Protein AF-A0A391P221-F1 (afdb_monomer_lite)

Sequence (138 aa):
MDLSSVTLTKADLRGCNLTGTVLLAKCGAMLSIPTVPQFSRPVSGMSRGENYFHLTVPALEGLEWRLSACGELSIGFGGTCVLYSAWGTVACSRVGTSIEFRGPKGTANVPCTPGVEASVKVDVWENYSYGSRVTVEM

Organism: NCBI:txid797122

Foldseek 3Di:
DDCVPDQDDPDDCQQPQDDDDDPPNPPPDDPPQDLFKDKPDFFWQDDAFKDKIKIKDGLHAFRKWKKFKDAQKWKDWPPDTQRHRDGDIWIWHHHAQWIWTHHPRGIDTDGHHHSDIDITMMIMHHNDSPTMGIDMGD

Radius of gyration: 17.81 Å; chains: 1; bounding box: 47×34×42 Å

Structure (mmCIF, N/CA/C/O backbone):
data_AF-A0A391P221-F1
#
_entry.id   AF-A0A391P221-F1
#
loop_
_atom_site.group_PDB
_atom_site.id
_atom_site.type_symbol
_atom_site.label_atom_id
_atom_site.label_alt_id
_atom_site.label_comp_id
_atom_site.label_asym_id
_atom_site.label_entity_id
_atom_site.label_seq_id
_atom_site.pdbx_PDB_ins_code
_atom_site.Cartn_x
_atom_site.Cartn_y
_atom_site.Cartn_z
_atom_site.occupancy
_atom_site.B_iso_or_equiv
_atom_site.auth_seq_id
_atom_site.auth_comp_id
_atom_site.auth_asym_id
_atom_site.auth_atom_id
_atom_site.pdbx_PDB_model_num
ATOM 1 N N . MET A 1 1 ? -26.217 -3.321 23.673 1.00 44.06 1 MET A N 1
ATOM 2 C CA . MET A 1 1 ? -26.336 -2.005 24.331 1.00 44.06 1 MET A CA 1
ATOM 3 C C . MET A 1 1 ? -26.665 -1.011 23.236 1.00 44.06 1 MET A C 1
ATOM 5 O O . MET A 1 1 ? -25.877 -0.903 22.308 1.00 44.06 1 MET A O 1
ATOM 9 N N . ASP A 1 2 ? -27.854 -0.413 23.270 1.00 42.81 2 ASP A N 1
ATOM 10 C CA . ASP A 1 2 ? -28.248 0.614 22.302 1.00 42.81 2 ASP A CA 1
ATOM 11 C C . ASP A 1 2 ? -27.526 1.927 22.651 1.00 42.81 2 ASP A C 1
ATOM 13 O O . ASP A 1 2 ? -27.621 2.402 23.783 1.00 42.81 2 ASP A O 1
ATOM 17 N N . LEU A 1 3 ? -26.748 2.461 21.707 1.00 48.31 3 LEU A N 1
ATOM 18 C CA . LEU A 1 3 ? -25.985 3.705 21.857 1.00 48.31 3 LEU A CA 1
ATOM 19 C C . LEU A 1 3 ? -26.646 4.885 21.126 1.00 48.31 3 LEU A C 1
ATOM 21 O O . LEU A 1 3 ? -26.036 5.948 21.022 1.00 48.31 3 LEU A O 1
ATOM 25 N N . SER A 1 4 ? -27.887 4.727 20.651 1.00 46.59 4 SER A N 1
ATOM 26 C CA . SER A 1 4 ? -28.640 5.724 19.872 1.00 46.59 4 SER A CA 1
ATOM 27 C C . SER A 1 4 ? -28.765 7.110 20.527 1.00 46.59 4 SER A C 1
ATOM 29 O O . SER A 1 4 ? -29.089 8.080 19.844 1.00 46.59 4 SER A O 1
ATOM 31 N N . SER A 1 5 ? -28.475 7.240 21.828 1.00 51.38 5 SER A N 1
ATOM 32 C CA . SER A 1 5 ? -28.563 8.499 22.584 1.00 51.38 5 SER A CA 1
ATOM 33 C C . SER A 1 5 ? -27.313 8.874 23.400 1.00 51.38 5 SER A C 1
ATOM 35 O O . SER A 1 5 ? -27.386 9.732 24.282 1.00 51.38 5 SER A O 1
ATOM 37 N N . VAL A 1 6 ? -26.140 8.297 23.114 1.00 52.25 6 VAL A N 1
ATOM 38 C CA . VAL A 1 6 ? -24.920 8.601 23.886 1.00 52.25 6 VAL A CA 1
ATOM 39 C C . VAL A 1 6 ? -24.247 9.885 23.395 1.00 52.25 6 VAL A C 1
ATOM 41 O O . VAL A 1 6 ? -23.797 9.989 22.258 1.00 52.25 6 VAL A O 1
ATOM 44 N N . THR A 1 7 ? -24.140 10.875 24.285 1.00 55.91 7 THR A N 1
ATOM 45 C CA . THR A 1 7 ? -23.336 12.086 24.056 1.00 55.91 7 THR A CA 1
ATOM 46 C C . THR A 1 7 ? -21.942 11.881 24.643 1.00 55.91 7 THR A C 1
ATOM 48 O O . THR A 1 7 ? -21.783 11.780 25.857 1.00 55.91 7 THR A O 1
ATOM 51 N N . LEU A 1 8 ? -20.928 11.819 23.782 1.00 54.50 8 LEU A N 1
ATOM 52 C CA . LEU A 1 8 ? -19.530 11.635 24.171 1.00 54.50 8 LEU A CA 1
ATOM 53 C C . LEU A 1 8 ? -18.829 12.997 24.280 1.00 54.50 8 LEU A C 1
ATOM 55 O O . LEU A 1 8 ? -18.489 13.612 23.271 1.00 54.50 8 LEU A O 1
ATOM 59 N N . THR A 1 9 ? -18.589 13.484 25.497 1.00 49.78 9 THR A N 1
ATOM 60 C CA . THR A 1 9 ? -17.758 14.677 25.738 1.00 49.78 9 THR A CA 1
ATOM 61 C C . THR A 1 9 ? -16.340 14.273 26.128 1.00 49.78 9 THR A C 1
ATOM 63 O O . THR A 1 9 ? -16.160 13.610 27.144 1.00 49.78 9 THR A O 1
ATOM 66 N N . LYS A 1 10 ? -15.336 14.712 25.349 1.00 53.44 10 LYS A N 1
ATOM 67 C CA . LYS A 1 10 ? -13.898 14.424 25.562 1.00 53.44 10 LYS A CA 1
ATOM 68 C C . LYS A 1 10 ? -13.550 12.926 25.608 1.00 53.44 10 LYS A C 1
ATOM 70 O O . LYS A 1 10 ? -12.600 12.537 26.279 1.00 53.44 10 LYS A O 1
ATOM 75 N N . ALA A 1 11 ? -14.322 12.090 24.919 1.00 54.81 11 ALA A N 1
ATOM 76 C CA . ALA A 1 11 ? -14.025 10.668 24.835 1.00 54.81 11 ALA A CA 1
ATOM 77 C C . ALA A 1 11 ? -12.817 10.430 23.921 1.00 54.81 11 ALA A C 1
ATOM 79 O O . ALA A 1 11 ? -12.765 10.949 22.805 1.00 54.81 11 ALA A O 1
ATOM 80 N N . ASP A 1 12 ? -11.869 9.627 24.392 1.00 54.25 12 ASP A N 1
ATOM 81 C CA . ASP A 1 12 ? -10.847 9.037 23.539 1.00 54.25 12 ASP A CA 1
ATOM 82 C C . ASP A 1 12 ? -11.460 7.821 22.835 1.00 54.25 12 ASP A C 1
ATOM 84 O O . ASP A 1 12 ? -11.791 6.829 23.481 1.00 54.25 12 ASP A O 1
ATOM 88 N N . LEU A 1 13 ? -11.680 7.934 21.525 1.00 61.34 13 LEU A N 1
ATOM 89 C CA . LEU A 1 13 ? -12.304 6.888 20.704 1.00 61.34 13 LEU A CA 1
ATOM 90 C C . LEU A 1 13 ? -11.281 6.053 19.926 1.00 61.34 13 LEU A C 1
ATOM 92 O O . LEU A 1 13 ? -11.659 5.269 19.053 1.00 61.34 13 LEU A O 1
ATOM 96 N N . ARG A 1 14 ? -9.984 6.207 20.217 1.00 52.84 14 ARG A N 1
ATOM 97 C CA . ARG A 1 14 ? -8.936 5.384 19.602 1.00 52.84 14 ARG A CA 1
ATOM 98 C C . ARG A 1 14 ? -9.168 3.916 19.979 1.00 52.84 14 ARG A C 1
ATOM 100 O O . ARG A 1 14 ? -9.236 3.581 21.157 1.00 52.84 14 ARG A O 1
ATOM 107 N N . GLY A 1 15 ? -9.317 3.044 18.980 1.00 49.97 15 GLY A N 1
ATOM 108 C CA . GLY A 1 15 ? -9.612 1.618 19.182 1.00 49.97 15 GLY A CA 1
ATOM 109 C C . GLY A 1 15 ? -11.100 1.239 19.241 1.00 49.97 15 GLY A C 1
ATOM 110 O O . GLY A 1 15 ? -11.413 0.052 19.320 1.00 49.97 15 GLY A O 1
ATOM 111 N N . CYS A 1 16 ? -12.035 2.194 19.173 1.00 58.91 16 CYS A N 1
ATOM 112 C CA . CYS A 1 16 ? -13.458 1.868 19.066 1.00 58.91 16 CYS A CA 1
ATOM 113 C C . CYS A 1 16 ? -13.807 1.408 17.639 1.00 58.91 16 CYS A C 1
ATOM 115 O O . CYS A 1 16 ? -13.580 2.136 16.676 1.00 58.91 16 CYS A O 1
ATOM 117 N N . ASN A 1 17 ? -14.415 0.224 17.499 1.00 53.22 17 ASN A N 1
ATOM 118 C CA . ASN A 1 17 ? -14.942 -0.260 16.221 1.00 53.22 17 ASN A CA 1
ATOM 119 C C . ASN A 1 17 ? -16.326 0.362 15.954 1.00 53.22 17 ASN A C 1
ATOM 121 O O . ASN A 1 17 ? -17.363 -0.211 16.295 1.00 53.22 17 ASN A O 1
ATOM 125 N N . LEU A 1 18 ? -16.335 1.591 15.436 1.00 57.72 18 LEU A N 1
ATOM 126 C CA . LEU A 1 18 ? -17.558 2.346 15.162 1.00 57.72 18 LEU A CA 1
ATOM 127 C C . LEU A 1 18 ? -18.198 1.852 13.858 1.00 57.72 18 LEU A C 1
ATOM 129 O O . LEU A 1 18 ? -17.862 2.305 12.769 1.00 57.72 18 LEU A O 1
ATOM 133 N N . THR A 1 19 ? -19.140 0.922 13.978 1.00 46.25 19 THR A N 1
ATOM 134 C CA . THR A 1 19 ? -19.943 0.418 12.858 1.00 46.25 19 THR A CA 1
ATOM 135 C C . THR A 1 19 ? -21.313 1.109 12.869 1.00 46.25 19 THR A C 1
ATOM 137 O O . THR A 1 19 ? -22.219 0.715 13.596 1.00 46.25 19 THR A O 1
ATOM 140 N N . GLY A 1 20 ? -21.462 2.206 12.113 1.00 41.50 20 GLY A N 1
ATOM 141 C CA . GLY A 1 20 ? -22.739 2.926 11.985 1.00 41.50 20 GLY A CA 1
ATOM 142 C C . GLY A 1 20 ? -22.624 4.422 11.655 1.00 41.50 20 GLY A C 1
ATOM 143 O O . GLY A 1 20 ? -21.695 5.106 12.073 1.00 41.50 20 GLY A O 1
ATOM 144 N N . THR A 1 21 ? -23.607 4.933 10.909 1.00 41.38 21 THR A N 1
ATOM 145 C CA . THR A 1 21 ? -23.641 6.230 10.198 1.00 41.38 21 THR A CA 1
ATOM 146 C C . THR A 1 21 ? -23.731 7.501 11.060 1.00 41.38 21 THR A C 1
ATOM 148 O O . THR A 1 21 ? -23.864 8.583 10.501 1.00 41.38 21 THR A O 1
ATOM 151 N N . VAL A 1 22 ? -23.671 7.473 12.394 1.00 45.75 22 VAL A N 1
ATOM 152 C CA . VAL A 1 22 ? -23.995 8.690 13.173 1.00 45.75 22 VAL A CA 1
ATOM 153 C C . VAL A 1 22 ? -22.962 9.012 14.248 1.00 45.75 22 VAL A C 1
ATOM 155 O O . VAL A 1 22 ? -23.217 8.906 15.442 1.00 45.75 22 VAL A O 1
ATOM 158 N N . LEU A 1 23 ? -21.807 9.523 13.818 1.00 46.66 23 LEU A N 1
ATOM 159 C CA . LEU A 1 23 ? -21.047 10.482 14.623 1.00 46.66 23 LEU A CA 1
ATOM 160 C C . LEU A 1 23 ? -21.625 11.886 14.384 1.00 46.66 23 LEU A C 1
ATOM 162 O O . LEU A 1 23 ? -21.063 12.697 13.653 1.00 46.66 23 LEU A O 1
ATOM 166 N N . LEU A 1 24 ? -22.761 12.195 15.012 1.00 44.16 24 LEU A N 1
ATOM 167 C CA . LEU A 1 24 ? -23.168 13.587 15.214 1.00 44.16 24 LEU A CA 1
ATOM 168 C C . LEU A 1 24 ? -22.380 14.116 16.414 1.00 44.16 24 LEU A C 1
ATOM 170 O O . LEU A 1 24 ? -22.813 14.020 17.563 1.00 44.16 24 LEU A O 1
ATOM 174 N N . ALA A 1 25 ? -21.191 14.660 16.152 1.00 45.62 25 ALA A N 1
ATOM 175 C CA . ALA A 1 25 ? -20.457 15.420 17.149 1.00 45.62 25 ALA A CA 1
ATOM 176 C C . ALA A 1 25 ? -21.295 16.654 17.528 1.00 45.62 25 ALA A C 1
ATOM 178 O O . ALA A 1 25 ? -21.254 17.685 16.859 1.00 45.62 25 ALA A O 1
ATOM 179 N N . LYS A 1 26 ? -22.045 16.569 18.634 1.00 45.62 26 LYS A N 1
ATOM 180 C CA . LYS A 1 26 ? -22.853 17.661 19.219 1.00 45.62 26 LYS A CA 1
ATOM 181 C C . LYS A 1 26 ? -22.030 18.876 19.704 1.00 45.62 26 LYS A C 1
ATOM 183 O O . LYS A 1 26 ? -22.536 19.698 20.456 1.00 45.62 26 LYS A O 1
ATOM 188 N N . CYS A 1 27 ? -20.779 19.002 19.260 1.00 42.78 27 CYS A N 1
ATOM 189 C CA . CYS A 1 27 ? -19.865 20.102 19.564 1.00 42.78 27 CYS A CA 1
ATOM 190 C C . CYS A 1 27 ? -19.413 20.894 18.322 1.00 42.78 27 CYS A C 1
ATOM 192 O O . CYS A 1 27 ? -18.500 21.703 18.437 1.00 42.78 27 CYS A O 1
ATOM 194 N N . GLY A 1 28 ? -19.984 20.660 17.132 1.00 42.50 28 GLY A N 1
ATOM 195 C CA . GLY A 1 28 ? -19.541 21.358 15.912 1.00 42.50 28 GLY A CA 1
ATOM 196 C C . GLY A 1 28 ? -18.113 21.002 15.471 1.00 42.50 28 GLY A C 1
ATOM 197 O O . GLY A 1 28 ? -17.551 21.662 14.602 1.00 42.50 28 GLY A O 1
ATOM 198 N N . ALA A 1 29 ? -17.518 19.958 16.055 1.00 45.16 29 ALA A N 1
ATOM 199 C CA . ALA A 1 29 ? -16.208 19.455 15.676 1.00 45.16 29 ALA A CA 1
ATOM 200 C C . ALA A 1 29 ? -16.361 18.429 14.546 1.00 45.16 29 ALA A C 1
ATOM 202 O O . ALA A 1 29 ? -16.888 17.337 14.763 1.00 45.16 29 ALA A O 1
ATOM 203 N N . MET A 1 30 ? -15.888 18.764 13.344 1.00 46.75 30 MET A N 1
ATOM 204 C CA . MET A 1 30 ? -15.643 17.762 12.306 1.00 46.75 30 MET A CA 1
ATOM 205 C C . MET A 1 30 ? -14.455 16.899 12.739 1.00 46.75 30 MET A C 1
ATOM 207 O O . MET A 1 30 ? -13.315 17.360 12.747 1.00 46.75 30 MET A O 1
ATOM 211 N N . LEU A 1 31 ? -14.715 15.643 13.096 1.00 53.56 31 LEU A N 1
ATOM 212 C CA . LEU A 1 31 ? -13.667 14.633 13.207 1.00 53.56 31 LEU A CA 1
ATOM 213 C C . LEU A 1 31 ? -13.324 14.172 11.788 1.00 53.56 31 LEU A C 1
ATOM 215 O O . LEU A 1 31 ? -14.061 13.391 11.191 1.00 53.56 31 LEU A O 1
ATOM 219 N N . SER A 1 32 ? -12.230 14.691 11.232 1.00 58.88 32 SER A N 1
ATOM 220 C CA . SER A 1 32 ? -11.675 14.167 9.983 1.00 58.88 32 SER A CA 1
ATOM 221 C C . SER A 1 32 ? -10.946 12.866 10.302 1.00 58.88 32 SER A C 1
ATOM 223 O O . SER A 1 32 ? -9.819 12.891 10.794 1.00 58.88 32 SER A O 1
ATOM 225 N N . ILE A 1 33 ? -11.615 11.733 10.098 1.00 68.62 33 ILE A N 1
ATOM 226 C CA . ILE A 1 33 ? -10.972 10.419 10.149 1.00 68.62 33 ILE A CA 1
ATOM 227 C C . ILE A 1 33 ? -10.346 10.202 8.769 1.00 68.62 33 ILE A C 1
ATOM 229 O O . ILE A 1 33 ? -11.089 10.200 7.785 1.00 68.62 33 ILE A O 1
ATOM 233 N N . PRO A 1 34 ? -9.016 10.042 8.653 1.00 78.62 34 PRO A N 1
ATOM 234 C CA . PRO A 1 34 ? -8.397 9.731 7.373 1.00 78.62 34 PRO A CA 1
ATOM 235 C C . PRO A 1 34 ? -8.998 8.443 6.807 1.00 78.62 34 PRO A C 1
ATOM 237 O O . PRO A 1 34 ? -9.062 7.427 7.492 1.00 78.62 34 PRO A O 1
ATOM 240 N N . THR A 1 35 ? -9.459 8.479 5.562 1.00 85.12 35 THR A N 1
ATOM 241 C CA . THR A 1 35 ? -10.021 7.306 4.868 1.00 85.12 35 THR A CA 1
ATOM 242 C C . THR A 1 35 ? -9.152 6.843 3.708 1.00 85.12 35 THR A C 1
ATOM 244 O O . THR A 1 35 ? -9.439 5.819 3.104 1.00 85.12 35 THR A O 1
ATOM 247 N N . VAL A 1 36 ? -8.085 7.581 3.401 1.00 90.19 36 VAL A N 1
ATOM 248 C CA . VAL A 1 36 ? -7.220 7.328 2.250 1.00 90.19 36 VAL A CA 1
ATOM 249 C C . VAL A 1 36 ? -5.800 7.088 2.753 1.00 90.19 36 VAL A C 1
ATOM 251 O O . VAL A 1 36 ? -5.269 7.949 3.461 1.00 90.19 36 VAL A O 1
ATOM 254 N N . PRO A 1 37 ? -5.167 5.952 2.414 1.00 95.50 37 PRO A N 1
ATOM 255 C CA . PRO A 1 37 ? -3.751 5.743 2.678 1.00 95.50 37 PRO A CA 1
ATOM 256 C C . PRO A 1 37 ? -2.886 6.780 1.969 1.00 95.50 37 PRO A C 1
ATOM 258 O O . PRO A 1 37 ? -3.182 7.197 0.851 1.00 95.50 37 PRO A O 1
ATOM 261 N N . GLN A 1 38 ? -1.797 7.201 2.605 1.00 95.81 38 GLN A N 1
ATOM 262 C CA . GLN A 1 38 ? -0.947 8.261 2.065 1.00 95.81 38 GLN A CA 1
ATOM 263 C C . GLN A 1 38 ? 0.527 7.939 2.240 1.00 95.81 38 GLN A C 1
ATOM 265 O O . GLN A 1 38 ? 0.971 7.517 3.307 1.00 95.81 38 GLN A O 1
ATOM 270 N N . PHE A 1 39 ? 1.298 8.162 1.180 1.00 96.56 39 PHE A N 1
ATOM 271 C CA . PHE A 1 39 ? 2.747 8.135 1.284 1.00 96.56 39 PHE A CA 1
ATOM 272 C C . PHE A 1 39 ? 3.252 9.395 1.984 1.00 96.56 39 PHE A C 1
ATOM 274 O O . PHE A 1 39 ? 2.747 10.491 1.748 1.00 96.56 39 PHE A O 1
ATOM 281 N N . SER A 1 40 ? 4.306 9.255 2.786 1.00 93.31 40 SER A N 1
ATOM 282 C CA . SER A 1 40 ? 4.954 10.385 3.468 1.00 93.31 40 SER A CA 1
ATOM 283 C C . SER A 1 40 ? 5.542 11.435 2.516 1.00 93.31 40 SER A C 1
ATOM 285 O O . SER A 1 40 ? 5.814 12.563 2.922 1.00 93.31 40 SER A O 1
ATOM 287 N N . ARG A 1 41 ? 5.757 11.066 1.249 1.00 93.38 41 ARG A N 1
ATOM 288 C CA . ARG A 1 41 ? 6.199 11.929 0.148 1.00 93.38 41 ARG A CA 1
ATOM 289 C C . ARG A 1 41 ? 5.756 11.328 -1.192 1.00 93.38 41 ARG A C 1
ATOM 291 O O . ARG A 1 41 ? 5.469 10.130 -1.232 1.00 93.38 41 ARG A O 1
ATOM 298 N N . PRO A 1 42 ? 5.756 12.096 -2.296 1.00 92.50 42 PRO A N 1
ATOM 299 C CA . PRO A 1 42 ? 5.501 11.543 -3.622 1.00 92.50 42 PRO A CA 1
ATOM 300 C C . PRO A 1 42 ? 6.431 10.365 -3.943 1.00 92.50 42 PRO A C 1
ATOM 302 O O . PRO A 1 42 ? 7.652 10.466 -3.791 1.00 92.50 42 PRO A O 1
ATOM 305 N N . VAL A 1 43 ? 5.851 9.256 -4.405 1.00 93.62 43 VAL A N 1
ATOM 306 C CA . VAL A 1 43 ? 6.592 8.088 -4.901 1.00 93.62 43 VAL A CA 1
ATOM 307 C C . VAL A 1 43 ? 6.734 8.239 -6.408 1.00 93.62 43 VAL A C 1
ATOM 309 O O . VAL A 1 43 ? 5.976 7.659 -7.178 1.00 93.62 43 VAL A O 1
ATOM 312 N N . SER A 1 44 ? 7.645 9.112 -6.829 1.00 91.69 44 SER A N 1
ATOM 313 C CA . SER A 1 44 ? 7.922 9.396 -8.239 1.00 91.69 44 SER A CA 1
ATOM 314 C C . SER A 1 44 ? 9.315 9.987 -8.416 1.00 91.69 44 SER A C 1
ATOM 316 O O . SER A 1 44 ? 9.829 10.605 -7.484 1.00 91.69 44 SER A O 1
ATOM 318 N N . GLY A 1 45 ? 9.895 9.868 -9.615 1.00 84.56 45 GLY A N 1
ATOM 319 C CA . GLY A 1 45 ? 11.194 10.487 -9.923 1.00 84.56 45 GLY A CA 1
ATOM 320 C C . GLY A 1 45 ? 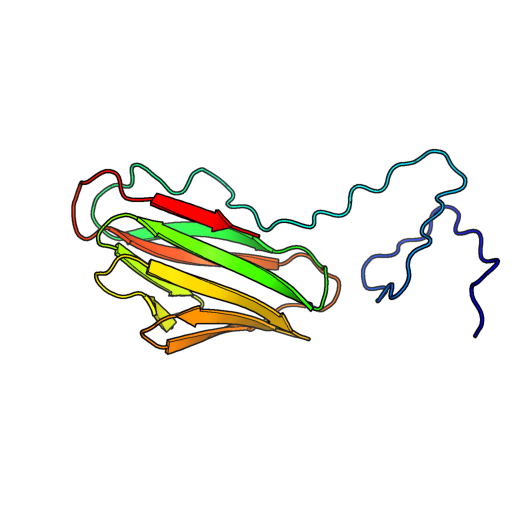12.329 9.920 -9.066 1.00 84.56 45 GLY A C 1
ATOM 321 O O . GLY A 1 45 ? 13.194 10.654 -8.594 1.00 84.56 45 GLY A O 1
ATOM 322 N N . MET A 1 46 ? 12.264 8.617 -8.808 1.00 88.56 46 MET A N 1
ATOM 323 C CA . MET A 1 46 ? 13.201 7.898 -7.955 1.00 88.56 46 MET A CA 1
ATOM 324 C C . MET A 1 46 ? 14.549 7.715 -8.651 1.00 88.56 46 MET A C 1
ATOM 326 O O . MET A 1 46 ? 14.621 7.569 -9.872 1.00 88.56 46 MET A O 1
ATOM 330 N N . SER A 1 47 ? 15.626 7.690 -7.868 1.00 87.19 47 SER A N 1
ATOM 331 C CA . SER A 1 47 ? 16.917 7.216 -8.363 1.00 87.19 47 SER A CA 1
ATOM 332 C C . SER A 1 47 ? 16.848 5.718 -8.643 1.00 87.19 47 SER A C 1
ATOM 334 O O . SER A 1 47 ? 16.191 4.979 -7.909 1.00 87.19 47 SER A O 1
ATOM 336 N N . ARG A 1 48 ? 17.570 5.263 -9.670 1.00 90.00 48 ARG A N 1
ATOM 337 C CA . ARG A 1 48 ? 17.718 3.835 -9.976 1.00 90.00 48 ARG A CA 1
ATOM 338 C C . ARG A 1 48 ? 18.218 3.063 -8.746 1.00 90.00 48 ARG A C 1
ATOM 340 O O . ARG A 1 48 ? 19.158 3.515 -8.093 1.00 90.00 48 ARG A O 1
ATOM 347 N N . GLY A 1 49 ? 17.638 1.890 -8.488 1.00 90.94 49 GLY A N 1
ATOM 348 C CA . GLY A 1 49 ? 17.971 1.036 -7.342 1.00 90.94 49 GLY A CA 1
ATOM 349 C C . GLY A 1 49 ? 16.909 1.039 -6.239 1.00 90.94 49 GLY A C 1
ATOM 350 O O . GLY A 1 49 ? 15.731 1.292 -6.500 1.00 90.94 49 GLY A O 1
ATOM 351 N N . GLU A 1 50 ? 17.325 0.724 -5.008 1.00 92.50 50 GLU A N 1
ATOM 352 C CA . GLU A 1 50 ? 16.432 0.644 -3.842 1.00 92.50 50 GLU A CA 1
ATOM 353 C C . GLU A 1 50 ? 15.988 2.015 -3.368 1.00 92.50 50 GLU A C 1
ATOM 355 O O . GLU A 1 50 ? 16.796 2.894 -3.065 1.00 92.50 50 GLU A O 1
ATOM 360 N N . ASN A 1 51 ? 14.679 2.157 -3.218 1.00 93.19 51 ASN A N 1
ATOM 361 C CA . ASN A 1 51 ? 14.052 3.305 -2.604 1.00 93.19 51 ASN A CA 1
ATOM 362 C C . ASN A 1 51 ? 13.075 2.824 -1.531 1.00 93.19 51 ASN A C 1
ATOM 364 O O . ASN A 1 51 ? 12.383 1.819 -1.693 1.00 93.19 51 ASN A O 1
ATOM 368 N N . TYR A 1 52 ? 12.992 3.579 -0.440 1.00 94.19 52 TYR A N 1
ATOM 369 C CA . TYR A 1 52 ? 12.123 3.260 0.685 1.00 94.19 52 TYR A CA 1
ATOM 370 C C . TYR A 1 52 ? 11.135 4.394 0.939 1.00 94.19 52 TYR A C 1
ATOM 372 O O . TYR A 1 52 ? 11.495 5.580 0.928 1.00 94.19 52 TYR A O 1
ATOM 380 N N . PHE A 1 53 ? 9.884 4.011 1.179 1.00 95.81 53 PHE A N 1
ATOM 381 C CA . PHE A 1 53 ? 8.780 4.926 1.447 1.00 95.81 53 PHE A CA 1
ATOM 382 C C . PHE A 1 53 ? 7.943 4.425 2.616 1.00 95.81 53 PHE A C 1
ATOM 384 O O . PHE A 1 53 ? 7.874 3.227 2.874 1.00 95.81 53 PHE A O 1
ATOM 391 N N . HIS A 1 54 ? 7.285 5.351 3.308 1.00 96.56 54 HIS A N 1
ATOM 392 C CA . HIS A 1 54 ? 6.314 5.017 4.340 1.00 96.56 54 HIS A CA 1
ATOM 393 C C . HIS A 1 54 ? 4.914 5.289 3.811 1.00 96.56 54 HIS A C 1
ATOM 395 O O . HIS A 1 54 ? 4.632 6.407 3.381 1.00 96.56 54 HIS A O 1
ATOM 401 N N . LEU A 1 55 ? 4.065 4.267 3.842 1.00 97.31 55 LEU A N 1
ATOM 402 C CA . LEU A 1 55 ? 2.637 4.358 3.582 1.00 97.31 55 LEU A CA 1
ATOM 403 C C . LEU A 1 55 ? 1.905 4.370 4.926 1.00 97.31 55 LEU A C 1
ATOM 405 O O . LEU A 1 55 ? 1.914 3.371 5.647 1.00 97.31 55 LEU A O 1
ATOM 409 N N . THR A 1 56 ? 1.273 5.490 5.258 1.00 96.94 56 THR A N 1
ATOM 410 C CA . THR A 1 56 ? 0.371 5.579 6.407 1.00 96.94 56 THR A CA 1
ATOM 411 C C . THR A 1 56 ? -0.981 5.015 6.001 1.00 96.94 56 THR A C 1
ATOM 413 O O . THR A 1 56 ? -1.635 5.549 5.106 1.00 96.94 56 THR A O 1
ATOM 416 N N . VAL A 1 57 ? -1.392 3.930 6.649 1.00 96.00 57 VAL A N 1
ATOM 417 C CA . VAL A 1 57 ? -2.692 3.288 6.455 1.00 96.00 57 VAL A CA 1
ATOM 418 C C . VAL A 1 57 ? -3.602 3.668 7.623 1.00 96.00 57 VAL A C 1
ATOM 420 O O . VAL A 1 57 ? -3.232 3.421 8.779 1.00 96.00 57 VAL A O 1
ATOM 423 N N . PRO A 1 58 ? -4.791 4.235 7.355 1.00 91.94 58 PRO A N 1
ATOM 424 C CA . PRO A 1 58 ? -5.724 4.606 8.403 1.00 91.94 58 PRO A CA 1
ATOM 425 C C . PRO A 1 58 ? -6.134 3.445 9.309 1.00 91.94 58 PRO A C 1
ATOM 427 O O . PRO A 1 58 ? -6.070 2.269 8.946 1.00 91.94 58 PRO A O 1
ATOM 430 N N . ALA A 1 59 ? -6.622 3.798 10.495 1.00 88.50 59 ALA A N 1
ATOM 431 C CA . ALA A 1 59 ? -7.158 2.866 11.486 1.00 88.50 59 ALA A CA 1
ATOM 432 C C . ALA A 1 59 ? -8.463 2.157 11.057 1.00 88.50 59 ALA A C 1
ATOM 434 O O . ALA A 1 59 ? -8.954 1.308 11.801 1.00 88.50 59 ALA A O 1
ATOM 435 N N . LEU A 1 60 ? -9.037 2.526 9.906 1.00 87.44 60 LEU A N 1
ATOM 436 C CA . LEU A 1 60 ? -10.346 2.070 9.448 1.00 87.44 60 LEU A CA 1
ATOM 437 C C . LEU A 1 60 ? -10.313 0.598 9.014 1.00 87.44 60 LEU A C 1
ATOM 439 O O . LEU A 1 60 ? -9.661 0.240 8.037 1.00 87.44 60 LEU A O 1
ATOM 443 N N . GLU A 1 61 ? -11.034 -0.240 9.751 1.00 87.44 61 GLU A N 1
ATOM 444 C CA . GLU A 1 61 ? -11.188 -1.666 9.463 1.00 87.44 61 GLU A CA 1
ATOM 445 C C . GLU A 1 61 ? -12.014 -1.901 8.190 1.00 87.44 61 GLU A C 1
ATOM 447 O O . GLU A 1 61 ? -12.973 -1.172 7.933 1.00 87.44 61 GLU A O 1
ATOM 452 N N . GLY A 1 62 ? -11.648 -2.911 7.393 1.00 88.12 62 GLY A N 1
ATOM 453 C CA . GLY A 1 62 ? -12.308 -3.198 6.115 1.00 88.12 62 GLY A CA 1
ATOM 454 C C . GLY A 1 62 ? -12.013 -2.172 5.018 1.00 88.12 62 GLY A C 1
ATOM 455 O O . GLY A 1 62 ? -12.679 -2.169 3.988 1.00 88.12 62 GLY A O 1
ATOM 456 N N . LEU A 1 63 ? -11.035 -1.286 5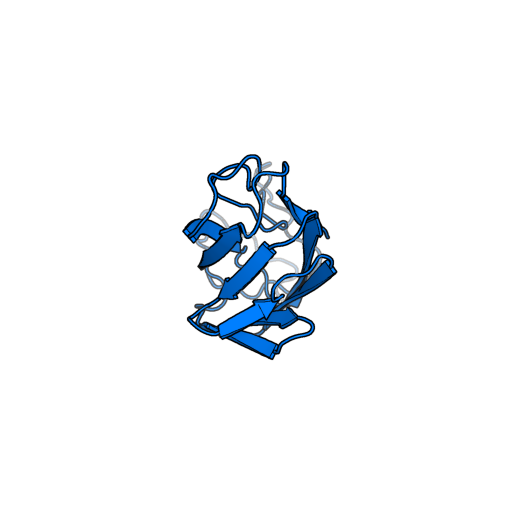.232 1.00 91.25 63 LEU A N 1
ATOM 457 C CA . LEU A 1 63 ? -10.569 -0.356 4.212 1.00 91.25 63 LEU A CA 1
ATOM 458 C C . LEU A 1 63 ? -9.950 -1.140 3.050 1.00 91.25 63 LEU A C 1
ATOM 460 O O . LEU A 1 63 ? -9.016 -1.912 3.261 1.00 91.25 63 LEU A O 1
ATOM 464 N N . GLU A 1 64 ? -10.436 -0.895 1.838 1.00 96.44 64 GLU A N 1
ATOM 465 C CA . GLU A 1 64 ? -9.902 -1.443 0.591 1.00 96.44 64 GLU A CA 1
ATOM 466 C C . GLU A 1 64 ? -9.373 -0.307 -0.285 1.00 96.44 64 GLU A C 1
ATOM 468 O O . GLU A 1 64 ? -9.958 0.774 -0.335 1.00 96.44 64 GLU A O 1
ATOM 473 N N . TRP A 1 65 ? -8.236 -0.536 -0.940 1.00 97.19 65 TRP A N 1
ATOM 474 C CA . TRP A 1 65 ? -7.616 0.418 -1.857 1.00 97.19 65 TRP A CA 1
ATOM 475 C C . TRP A 1 65 ? -6.693 -0.306 -2.836 1.00 97.19 65 TRP A C 1
ATOM 477 O O . TRP A 1 65 ? -6.521 -1.528 -2.803 1.00 97.19 65 TRP A O 1
ATOM 487 N N . ARG A 1 66 ? -6.076 0.455 -3.734 1.00 97.69 66 ARG A N 1
ATOM 488 C CA . ARG A 1 66 ? -5.132 -0.041 -4.729 1.00 97.69 66 ARG A CA 1
ATOM 489 C C . ARG A 1 66 ? -3.873 0.808 -4.743 1.00 97.69 66 ARG A C 1
ATOM 491 O O . ARG A 1 66 ? -3.915 2.020 -4.551 1.00 97.69 66 ARG A O 1
ATOM 498 N N . LEU A 1 67 ? -2.741 0.166 -5.002 1.00 96.75 67 LEU A N 1
ATOM 499 C CA . LEU A 1 67 ? -1.525 0.855 -5.416 1.00 96.75 67 LEU A CA 1
ATOM 500 C C . LEU A 1 67 ? -1.344 0.649 -6.912 1.00 96.75 67 LEU A C 1
ATOM 502 O O . LEU A 1 67 ? -1.230 -0.485 -7.377 1.00 96.75 67 LEU A O 1
ATOM 506 N N . SER A 1 68 ? -1.317 1.747 -7.651 1.00 95.94 68 SER A N 1
ATOM 507 C CA . SER A 1 68 ? -1.119 1.766 -9.093 1.00 95.94 68 SER A CA 1
ATOM 508 C C . SER A 1 68 ? 0.320 2.143 -9.392 1.00 95.94 68 SER A C 1
ATOM 510 O O . SER A 1 68 ? 0.801 3.202 -8.986 1.00 95.94 68 SER A O 1
ATOM 512 N N . ALA A 1 69 ? 1.027 1.236 -10.052 1.00 94.12 69 ALA A N 1
ATOM 513 C CA . ALA A 1 69 ? 2.423 1.379 -10.408 1.00 94.12 69 ALA A CA 1
ATOM 514 C C . ALA A 1 69 ? 2.555 1.613 -11.913 1.00 94.12 69 ALA A C 1
ATOM 516 O O . ALA A 1 69 ? 2.126 0.792 -12.729 1.00 94.12 69 ALA A O 1
ATOM 517 N N . CYS A 1 70 ? 3.185 2.727 -12.279 1.00 91.19 70 CYS A N 1
ATOM 518 C CA . CYS A 1 70 ? 3.598 3.015 -13.649 1.00 91.19 70 CYS A CA 1
ATOM 519 C C . CYS A 1 70 ? 5.120 2.922 -13.758 1.00 91.19 70 CYS A C 1
ATOM 521 O O . CYS A 1 70 ? 5.824 3.372 -12.853 1.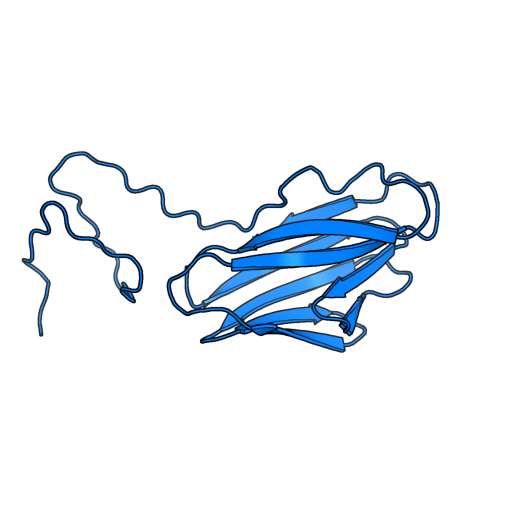00 91.19 70 CYS A O 1
ATOM 523 N N . GLY A 1 71 ? 5.604 2.427 -14.897 1.00 88.56 71 GLY A N 1
ATOM 524 C CA . GLY A 1 71 ? 7.023 2.161 -15.125 1.00 88.56 71 GLY A CA 1
ATOM 525 C C . GLY A 1 71 ? 7.396 0.718 -14.793 1.00 88.56 71 GLY A C 1
ATOM 526 O O . GLY A 1 71 ? 6.540 -0.099 -14.452 1.00 88.56 71 GLY A O 1
ATOM 527 N N . GLU A 1 72 ? 8.675 0.396 -14.938 1.00 90.25 72 GLU A N 1
ATOM 528 C CA . GLU A 1 72 ? 9.184 -0.947 -14.676 1.00 90.25 72 GLU A CA 1
ATOM 529 C C . GLU A 1 72 ? 9.884 -0.976 -13.320 1.00 90.25 72 GLU A C 1
ATOM 531 O O . GLU A 1 72 ? 11.070 -0.667 -13.179 1.00 90.25 72 GLU A O 1
ATOM 536 N N . LEU A 1 73 ? 9.123 -1.355 -12.301 1.00 93.12 73 LEU A N 1
ATOM 537 C CA . LEU A 1 73 ? 9.567 -1.352 -10.916 1.00 93.12 73 LEU A CA 1
ATOM 538 C C . LEU A 1 73 ? 9.248 -2.687 -10.239 1.00 93.12 73 LEU A C 1
ATOM 540 O O . LEU A 1 73 ? 8.477 -3.505 -10.751 1.00 93.12 73 LEU A O 1
ATOM 544 N N . SER A 1 74 ? 9.852 -2.907 -9.079 1.00 94.88 74 SER A N 1
ATOM 545 C CA . SER A 1 74 ? 9.459 -3.979 -8.166 1.00 94.88 74 SER A CA 1
ATOM 546 C C . SER A 1 74 ? 8.985 -3.368 -6.852 1.00 94.88 74 SER A C 1
ATOM 548 O O . SER A 1 74 ? 9.586 -2.409 -6.375 1.00 94.88 74 SER A O 1
ATOM 550 N N . ILE A 1 75 ? 7.918 -3.913 -6.267 1.00 96.25 75 ILE A N 1
ATOM 551 C CA . ILE A 1 75 ? 7.367 -3.467 -4.981 1.00 96.25 75 ILE A CA 1
ATOM 552 C C . ILE A 1 75 ? 7.401 -4.626 -3.994 1.00 96.25 75 ILE A C 1
ATOM 554 O O . ILE A 1 75 ? 6.941 -5.732 -4.306 1.00 96.25 75 ILE A O 1
ATOM 558 N N . GLY A 1 76 ? 7.913 -4.354 -2.797 1.00 96.50 76 GLY A N 1
ATOM 559 C CA . GLY A 1 76 ? 7.916 -5.262 -1.663 1.00 96.50 76 GLY A CA 1
ATOM 560 C C . GLY A 1 76 ? 7.318 -4.652 -0.396 1.00 96.50 76 GLY A C 1
ATOM 561 O O . GLY A 1 76 ? 7.375 -3.442 -0.172 1.00 96.50 76 GLY A O 1
ATOM 562 N N . PHE A 1 77 ? 6.752 -5.528 0.434 1.00 95.50 77 PHE A N 1
ATOM 563 C CA . PHE A 1 77 ? 6.228 -5.218 1.763 1.00 95.50 77 PHE A CA 1
ATOM 564 C C . PHE A 1 77 ? 6.635 -6.329 2.727 1.00 95.50 77 PHE A C 1
ATOM 566 O O . PHE A 1 77 ? 6.453 -7.509 2.422 1.00 95.50 77 PHE A O 1
ATOM 573 N N . GLY A 1 78 ? 7.192 -5.977 3.889 1.00 88.75 78 GLY A N 1
ATOM 574 C CA . GLY A 1 78 ? 7.563 -6.966 4.911 1.00 88.75 78 GLY A CA 1
ATOM 575 C C . GLY A 1 78 ? 8.492 -8.074 4.390 1.00 88.75 78 GLY A C 1
ATOM 576 O O . GLY A 1 78 ? 8.358 -9.224 4.795 1.00 88.75 78 GLY A O 1
ATOM 577 N N . GLY A 1 79 ? 9.379 -7.753 3.440 1.00 89.81 79 GLY A N 1
ATOM 578 C CA . GLY A 1 79 ? 10.286 -8.716 2.804 1.00 89.81 79 GLY A CA 1
ATOM 579 C C . GLY A 1 79 ? 9.666 -9.578 1.696 1.00 89.81 79 GLY A C 1
ATOM 580 O O . GLY A 1 79 ? 10.369 -10.386 1.097 1.00 89.81 79 GLY A O 1
ATOM 581 N N . THR A 1 80 ? 8.379 -9.410 1.383 1.00 94.81 80 THR A N 1
ATOM 582 C CA . THR A 1 80 ? 7.705 -10.136 0.297 1.00 94.81 80 THR A CA 1
ATOM 583 C C . THR A 1 80 ? 7.524 -9.239 -0.920 1.00 94.81 80 THR A C 1
ATOM 585 O O . THR A 1 80 ? 6.953 -8.156 -0.817 1.00 94.81 80 THR A O 1
ATOM 588 N N . CYS A 1 81 ? 7.973 -9.702 -2.087 1.00 96.00 81 CYS A N 1
ATOM 589 C CA . CYS A 1 81 ? 7.755 -9.024 -3.363 1.00 96.00 81 CYS A CA 1
ATOM 590 C C . CYS A 1 81 ? 6.340 -9.315 -3.889 1.00 96.00 81 CYS A C 1
ATOM 592 O O . CYS A 1 81 ? 5.970 -10.473 -4.076 1.00 96.00 81 CYS A O 1
ATOM 594 N N . VAL A 1 82 ? 5.556 -8.266 -4.144 1.00 97.00 82 VAL A N 1
ATOM 595 C CA . VAL A 1 82 ? 4.170 -8.380 -4.644 1.00 97.00 82 VAL A CA 1
ATOM 596 C C . VAL A 1 82 ? 4.043 -7.971 -6.114 1.00 97.00 82 VAL A C 1
ATOM 598 O O . VAL A 1 82 ? 3.164 -8.463 -6.823 1.00 97.00 82 VAL A O 1
ATOM 601 N N . LEU A 1 83 ? 4.962 -7.134 -6.599 1.00 95.38 83 LEU A N 1
ATOM 602 C CA . LEU A 1 83 ? 5.097 -6.733 -8.000 1.00 95.38 83 LEU A CA 1
ATOM 603 C C . LEU A 1 83 ? 6.581 -6.808 -8.384 1.00 95.38 83 LEU A C 1
ATOM 605 O O . LEU A 1 83 ? 7.417 -6.346 -7.614 1.00 95.38 83 LEU A O 1
ATOM 609 N N . TYR A 1 84 ? 6.919 -7.383 -9.541 1.00 94.00 84 TYR A N 1
ATOM 610 C CA . TYR A 1 84 ? 8.314 -7.599 -9.953 1.00 94.00 84 TYR A CA 1
ATOM 611 C C . TYR A 1 84 ? 8.533 -7.227 -11.413 1.00 94.00 84 TYR A C 1
ATOM 613 O O . TYR A 1 84 ? 7.871 -7.810 -12.276 1.00 94.00 84 TYR A O 1
ATOM 621 N N . SER A 1 85 ? 9.488 -6.323 -11.656 1.00 89.44 85 SER A N 1
ATOM 622 C CA . SER A 1 85 ? 9.895 -5.825 -12.981 1.00 89.44 85 SER A CA 1
ATOM 623 C C . SER A 1 85 ? 8.703 -5.585 -13.907 1.00 89.44 85 SER A C 1
ATOM 625 O O . SER A 1 85 ? 8.645 -6.080 -15.031 1.00 89.44 85 SER A O 1
ATOM 627 N N . ALA A 1 86 ? 7.683 -4.908 -13.384 1.00 85.38 86 ALA A N 1
ATOM 628 C CA . ALA A 1 86 ? 6.419 -4.765 -14.080 1.00 85.38 86 ALA A CA 1
ATOM 629 C C . ALA A 1 86 ? 5.675 -3.501 -13.656 1.00 85.38 86 ALA A C 1
ATOM 631 O O . ALA A 1 86 ? 5.917 -2.909 -12.606 1.00 85.38 86 ALA A O 1
ATOM 632 N N . TRP A 1 87 ? 4.721 -3.153 -14.503 1.00 90.75 87 TRP A N 1
ATOM 633 C CA . TRP A 1 87 ? 3.668 -2.182 -14.280 1.00 90.75 87 TRP A CA 1
ATOM 634 C C . TRP A 1 87 ? 2.410 -2.930 -13.833 1.00 90.75 87 TRP A C 1
ATOM 636 O O . TRP A 1 87 ? 2.242 -4.115 -14.138 1.00 90.75 87 TRP A O 1
ATOM 646 N N . GLY A 1 88 ? 1.517 -2.256 -13.113 1.00 92.06 88 GLY A N 1
ATOM 647 C CA . GLY A 1 88 ? 0.239 -2.851 -12.735 1.00 92.06 88 GLY A CA 1
ATOM 648 C C . GLY A 1 88 ? -0.301 -2.359 -11.406 1.00 92.06 88 GLY A C 1
ATOM 649 O O . GLY A 1 88 ? 0.092 -1.314 -10.893 1.00 92.06 88 GLY A O 1
ATOM 650 N N . THR A 1 89 ? -1.226 -3.138 -10.856 1.00 94.75 89 THR A N 1
ATOM 651 C CA . THR A 1 89 ? -1.973 -2.781 -9.652 1.00 94.75 89 THR A CA 1
ATOM 652 C C . THR A 1 89 ? -1.738 -3.811 -8.555 1.00 94.75 89 THR A C 1
ATOM 654 O O . THR A 1 89 ? -1.776 -5.016 -8.806 1.00 94.75 89 THR A O 1
ATOM 657 N N . VAL A 1 90 ? -1.528 -3.333 -7.332 1.00 97.19 90 VAL A N 1
ATOM 658 C CA . VAL A 1 90 ? -1.539 -4.143 -6.110 1.00 97.19 90 VAL A CA 1
ATOM 659 C C . VAL A 1 90 ? -2.845 -3.845 -5.388 1.00 97.19 90 VAL A C 1
ATOM 661 O O . VAL A 1 90 ? -3.118 -2.691 -5.063 1.00 97.19 90 VAL A O 1
ATOM 664 N N . ALA A 1 91 ? -3.667 -4.868 -5.175 1.00 97.94 91 ALA A N 1
ATOM 665 C CA . ALA A 1 91 ? -4.873 -4.747 -4.369 1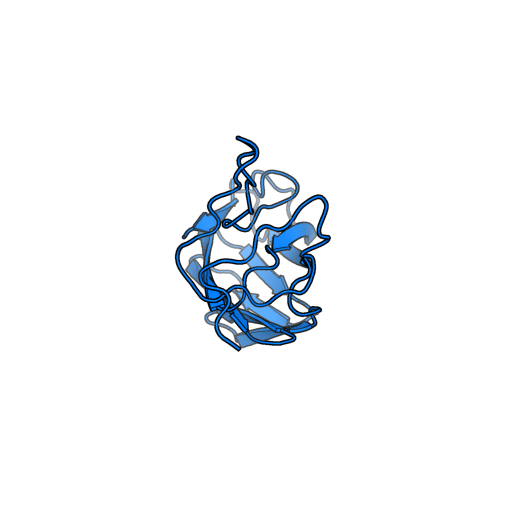.00 97.94 91 ALA A CA 1
ATOM 666 C C . ALA A 1 91 ? -4.486 -4.753 -2.890 1.00 97.94 91 ALA A C 1
ATOM 668 O O . ALA A 1 91 ? -3.657 -5.560 -2.465 1.00 97.94 91 ALA A O 1
ATOM 669 N N . CYS A 1 92 ? -5.074 -3.858 -2.112 1.00 97.88 92 CYS A N 1
ATOM 670 C CA . CYS A 1 92 ? -4.723 -3.674 -0.719 1.00 97.88 92 CYS A CA 1
ATOM 671 C C . CYS A 1 92 ? -5.973 -3.672 0.149 1.00 97.88 92 CYS A C 1
ATOM 673 O O . CYS A 1 92 ? -7.013 -3.145 -0.247 1.00 97.88 92 CYS A O 1
ATOM 675 N N . SER A 1 93 ? -5.863 -4.249 1.340 1.00 97.25 93 SER A N 1
ATOM 676 C CA . SER A 1 93 ? -6.943 -4.199 2.318 1.00 97.25 93 SER A CA 1
ATOM 677 C C . SER A 1 93 ? -6.414 -4.192 3.745 1.00 97.25 93 SER A C 1
ATOM 679 O O . SER A 1 93 ? -5.310 -4.667 4.022 1.00 97.25 93 SER A O 1
ATOM 681 N N . ARG A 1 94 ? -7.205 -3.646 4.667 1.00 95.75 94 ARG A N 1
ATOM 682 C CA . ARG A 1 94 ? -6.979 -3.770 6.105 1.00 95.75 94 ARG A CA 1
ATOM 683 C C . ARG A 1 94 ? -7.982 -4.759 6.684 1.00 95.75 94 ARG A C 1
ATOM 685 O O . ARG A 1 94 ? -9.182 -4.496 6.646 1.00 95.75 94 ARG A O 1
ATOM 692 N N . VAL A 1 95 ? -7.475 -5.864 7.227 1.00 92.44 95 VAL A N 1
ATOM 693 C CA . VAL A 1 95 ? -8.282 -6.959 7.773 1.00 92.44 95 VAL A CA 1
ATOM 694 C C . VAL A 1 95 ? -7.718 -7.408 9.120 1.00 92.44 95 VAL A C 1
ATOM 696 O O . VAL A 1 95 ? -6.619 -7.964 9.216 1.00 92.44 95 VAL A O 1
ATOM 699 N N . GLY A 1 96 ? -8.489 -7.172 10.175 1.00 91.88 96 GLY A N 1
ATOM 700 C CA . GLY A 1 96 ? -8.199 -7.493 11.562 1.00 91.88 96 GLY A CA 1
ATOM 701 C C . GLY A 1 96 ? -6.867 -6.912 12.025 1.00 91.88 96 GLY A C 1
ATOM 702 O O . GLY A 1 96 ? -6.688 -5.707 12.187 1.00 91.88 96 GLY A O 1
ATOM 703 N N . THR A 1 97 ? -5.914 -7.804 12.276 1.00 94.75 97 THR A N 1
ATOM 704 C CA . THR A 1 97 ? -4.570 -7.469 12.764 1.00 94.75 97 THR A CA 1
ATOM 705 C C . THR A 1 97 ? -3.540 -7.374 11.640 1.00 94.75 97 THR A C 1
ATOM 707 O O . THR A 1 97 ? -2.339 -7.467 11.898 1.00 94.75 97 THR A O 1
ATOM 710 N N . SER A 1 98 ? -3.977 -7.250 10.387 1.00 96.56 98 SER A N 1
ATOM 711 C CA . SER A 1 98 ? -3.087 -7.230 9.228 1.00 96.56 98 SER A CA 1
ATOM 712 C C . SER A 1 98 ? -3.514 -6.233 8.161 1.00 96.56 98 SER A C 1
ATOM 714 O O . SER A 1 98 ? -4.697 -6.002 7.921 1.00 96.56 98 SER A O 1
ATOM 716 N N . ILE A 1 99 ? -2.514 -5.680 7.486 1.00 97.69 99 ILE A N 1
ATOM 717 C CA . ILE A 1 99 ? -2.666 -5.011 6.202 1.00 97.69 99 ILE A CA 1
ATOM 718 C C . ILE A 1 99 ? -2.137 -5.954 5.136 1.00 97.69 99 ILE A C 1
ATOM 720 O O . ILE A 1 99 ? -0.985 -6.391 5.191 1.00 97.69 99 ILE A O 1
ATOM 724 N N . GLU A 1 100 ? -2.988 -6.261 4.175 1.00 98.00 100 GLU A N 1
ATOM 725 C CA . GLU A 1 100 ? -2.706 -7.204 3.116 1.00 98.00 100 GLU A CA 1
ATOM 726 C C . GLU A 1 100 ? -2.419 -6.469 1.806 1.00 98.00 100 GLU A C 1
ATOM 728 O O . GLU A 1 100 ? -3.157 -5.571 1.404 1.00 98.00 100 GLU A O 1
ATOM 733 N N . PHE A 1 101 ? -1.355 -6.885 1.123 1.00 98.06 101 PHE A N 1
ATOM 734 C CA . PHE A 1 101 ? -0.975 -6.416 -0.205 1.00 98.06 101 PHE A CA 1
ATOM 735 C C . PHE A 1 101 ? -0.951 -7.614 -1.152 1.00 98.06 101 PHE A C 1
ATOM 737 O O . PHE A 1 101 ? -0.091 -8.484 -1.025 1.00 98.06 101 PHE A O 1
ATOM 744 N N . ARG A 1 102 ? -1.883 -7.669 -2.104 1.00 97.94 102 ARG A N 1
ATOM 745 C CA . ARG A 1 102 ? -2.015 -8.740 -3.098 1.00 97.94 102 ARG A CA 1
ATOM 746 C C . ARG A 1 102 ? -1.614 -8.226 -4.470 1.00 97.94 102 ARG A C 1
ATOM 748 O O . ARG A 1 102 ? -2.289 -7.372 -5.045 1.00 97.94 102 ARG A O 1
ATOM 755 N N . GLY A 1 103 ? -0.525 -8.758 -5.006 1.00 96.19 103 GLY A N 1
ATOM 756 C CA . GLY A 1 103 ? -0.069 -8.452 -6.356 1.00 96.19 103 GLY A CA 1
ATOM 757 C C . GLY A 1 103 ? 0.171 -9.712 -7.190 1.00 96.19 103 GLY A C 1
ATOM 758 O O . GLY A 1 103 ? 0.055 -10.831 -6.687 1.00 96.19 103 GLY A O 1
ATOM 759 N N . PRO A 1 104 ? 0.539 -9.558 -8.472 1.00 94.00 104 PRO A N 1
ATOM 760 C CA . PRO A 1 104 ? 0.735 -10.681 -9.392 1.00 94.00 104 PRO A CA 1
ATOM 761 C C . PRO A 1 104 ? 1.823 -11.677 -8.970 1.00 94.00 104 PRO A C 1
ATOM 763 O O . PRO A 1 104 ? 1.864 -12.792 -9.485 1.00 94.00 104 PRO A O 1
ATOM 766 N N . LYS A 1 105 ? 2.746 -11.272 -8.089 1.00 95.38 105 LYS A N 1
ATOM 767 C CA . LYS A 1 105 ? 3.870 -12.111 -7.645 1.00 95.38 105 LYS A CA 1
ATOM 768 C C . LYS A 1 105 ? 3.677 -12.743 -6.278 1.00 95.38 105 LYS A C 1
ATOM 770 O O . LYS A 1 105 ? 4.412 -13.668 -5.946 1.00 95.38 105 LYS A O 1
ATOM 775 N N . GLY A 1 106 ? 2.692 -12.289 -5.516 1.00 94.94 106 GLY A N 1
ATOM 776 C CA . GLY A 1 106 ? 2.426 -12.839 -4.202 1.00 94.94 106 GLY A CA 1
ATOM 777 C C . GLY A 1 106 ? 1.597 -11.914 -3.334 1.00 94.94 106 GLY A C 1
ATOM 778 O O . GLY A 1 106 ? 1.182 -10.825 -3.741 1.00 94.94 106 GLY A O 1
ATOM 779 N N . THR A 1 107 ? 1.399 -12.382 -2.110 1.00 96.94 107 THR A N 1
ATOM 780 C CA . THR A 1 107 ? 0.660 -11.677 -1.072 1.00 96.94 107 THR A CA 1
ATOM 781 C C . THR A 1 107 ? 1.584 -11.408 0.101 1.00 96.94 107 THR A C 1
ATOM 783 O O . THR A 1 107 ? 2.181 -12.337 0.643 1.00 96.94 107 THR A O 1
ATOM 786 N N . ALA A 1 108 ? 1.677 -10.148 0.507 1.00 97.38 108 ALA A N 1
ATOM 787 C CA . ALA A 1 108 ? 2.381 -9.734 1.709 1.00 97.38 108 ALA A CA 1
ATOM 788 C C . ALA A 1 108 ? 1.374 -9.350 2.795 1.00 97.38 108 ALA A C 1
ATOM 790 O O . ALA A 1 108 ? 0.381 -8.680 2.515 1.00 97.38 108 ALA A O 1
ATOM 791 N N . ASN A 1 109 ? 1.660 -9.738 4.035 1.00 97.12 109 ASN A N 1
ATOM 792 C CA . ASN A 1 109 ? 0.863 -9.374 5.200 1.00 97.12 109 ASN A CA 1
ATOM 793 C C . ASN A 1 109 ? 1.742 -8.602 6.176 1.00 97.12 109 ASN A C 1
ATOM 795 O O . ASN A 1 109 ? 2.763 -9.112 6.638 1.00 97.12 109 ASN A O 1
ATOM 799 N N . VAL A 1 110 ? 1.344 -7.375 6.488 1.00 96.75 110 VAL A N 1
ATOM 800 C CA . VAL A 1 110 ? 2.033 -6.522 7.452 1.00 96.75 110 VAL A CA 1
ATOM 801 C C . VAL A 1 110 ? 1.192 -6.467 8.724 1.00 96.75 110 VAL A C 1
ATOM 803 O O . VAL A 1 110 ? 0.043 -6.030 8.657 1.00 96.75 110 VAL A O 1
ATOM 806 N N . PRO A 1 111 ? 1.718 -6.904 9.881 1.00 96.31 111 PRO A N 1
ATOM 807 C CA . PRO A 1 111 ? 0.992 -6.820 11.141 1.00 96.31 111 PRO A CA 1
ATOM 808 C C . PRO A 1 111 ? 0.602 -5.377 11.478 1.00 96.31 111 PRO A C 1
ATOM 810 O O . PRO A 1 111 ? 1.400 -4.452 11.314 1.00 96.31 111 PRO A O 1
ATOM 813 N N . CYS A 1 112 ? -0.607 -5.184 11.996 1.00 94.31 112 CYS A N 1
ATOM 814 C CA . CYS A 1 112 ? -1.080 -3.899 12.494 1.00 94.31 112 CYS A CA 1
ATOM 815 C C . CYS A 1 112 ? -1.953 -4.069 13.741 1.00 94.31 112 CYS A C 1
ATOM 817 O O . CYS A 1 112 ? -2.587 -5.104 13.943 1.00 94.31 112 CYS A O 1
ATOM 819 N N . THR A 1 113 ? -2.042 -3.019 14.555 1.00 92.69 113 THR A N 1
ATOM 820 C CA . THR A 1 113 ? -2.947 -2.984 15.710 1.00 92.69 113 THR A CA 1
ATOM 821 C C . THR A 1 113 ? -4.327 -2.483 15.271 1.00 92.69 113 THR A C 1
ATOM 823 O O . THR A 1 113 ? -4.403 -1.374 14.736 1.00 92.69 113 THR A O 1
ATOM 826 N N . PRO A 1 114 ? -5.423 -3.240 15.477 1.00 88.19 114 PRO A N 1
ATOM 827 C CA . PRO A 1 114 ? -6.777 -2.799 15.133 1.00 88.19 114 PRO A CA 1
ATOM 828 C C . PRO A 1 114 ? -7.116 -1.429 15.733 1.00 88.19 114 PRO A C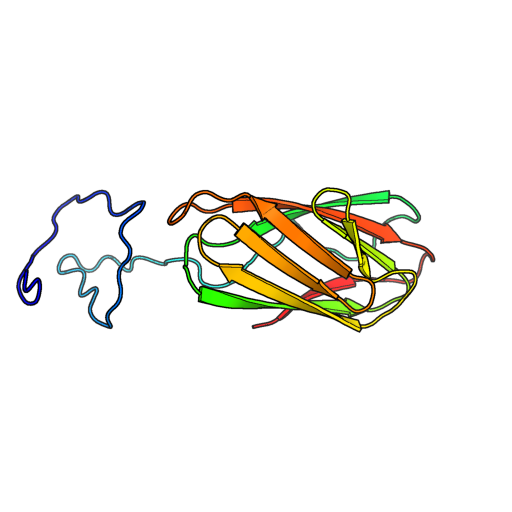 1
ATOM 830 O O . PRO A 1 114 ? -6.771 -1.146 16.880 1.00 88.19 114 PRO A O 1
ATOM 833 N N . GLY A 1 115 ? -7.773 -0.566 14.956 1.00 82.31 115 GLY A N 1
ATOM 834 C CA . GLY A 1 115 ? -8.156 0.778 15.402 1.00 82.31 115 GLY A CA 1
ATOM 835 C C . GLY A 1 115 ? -6.994 1.761 15.613 1.00 82.31 115 GLY A C 1
ATOM 836 O O . GLY A 1 115 ? -7.219 2.851 16.139 1.00 82.31 115 GLY A O 1
ATOM 837 N N . VAL A 1 116 ? -5.775 1.410 15.186 1.00 88.50 116 VAL A N 1
ATOM 838 C CA . VAL A 1 116 ? -4.592 2.283 15.206 1.00 88.50 116 VAL A CA 1
ATOM 839 C C . VAL A 1 116 ? -4.046 2.448 13.789 1.00 88.50 116 VAL A C 1
ATOM 841 O O . VAL A 1 116 ? -3.961 1.483 13.021 1.00 88.50 116 VAL A O 1
ATOM 844 N N . GLU A 1 117 ? -3.672 3.677 13.434 1.00 92.94 117 GLU A N 1
ATOM 845 C CA . GLU A 1 117 ? -2.977 3.957 12.177 1.00 92.94 117 GLU A CA 1
ATOM 846 C C . GLU A 1 117 ? -1.671 3.165 12.102 1.00 92.94 117 GLU A C 1
ATOM 848 O O . GLU A 1 117 ? -0.936 3.041 13.083 1.00 92.94 117 GLU A O 1
ATOM 853 N N . ALA A 1 118 ? -1.384 2.612 10.930 1.00 94.44 118 ALA A N 1
ATOM 854 C CA . ALA A 1 118 ? -0.177 1.834 10.706 1.00 94.44 118 ALA A CA 1
ATOM 855 C C . ALA A 1 118 ? 0.752 2.578 9.749 1.00 94.44 118 ALA A C 1
ATOM 857 O O . ALA A 1 118 ? 0.305 3.120 8.743 1.00 94.44 118 ALA A O 1
ATOM 858 N N . SER A 1 119 ? 2.052 2.559 10.036 1.00 96.38 119 SER A N 1
ATOM 859 C CA . SER A 1 119 ? 3.084 2.997 9.096 1.00 96.38 119 SER A CA 1
ATOM 860 C C . SER A 1 119 ? 3.731 1.767 8.476 1.00 96.38 119 SER A C 1
ATOM 862 O O . SER A 1 119 ? 4.387 0.987 9.167 1.00 96.38 119 SER A O 1
ATOM 864 N N . VAL A 1 120 ? 3.524 1.575 7.176 1.00 96.69 120 VAL A N 1
ATOM 865 C CA . VAL A 1 120 ? 4.056 0.439 6.425 1.00 96.69 120 VAL A CA 1
ATOM 866 C C . VAL A 1 120 ? 5.261 0.893 5.614 1.00 96.69 120 VAL A C 1
ATOM 868 O O . VAL A 1 120 ? 5.163 1.825 4.816 1.00 96.69 120 VAL A O 1
ATOM 871 N N . LYS A 1 121 ? 6.405 0.225 5.796 1.00 96.88 121 LYS A N 1
ATOM 872 C CA . LYS A 1 121 ? 7.568 0.413 4.923 1.00 96.88 121 LYS A CA 1
ATOM 873 C C . LYS A 1 121 ? 7.304 -0.275 3.583 1.00 96.88 121 LYS A C 1
ATOM 875 O O . LYS A 1 121 ? 7.003 -1.467 3.551 1.00 96.88 121 LYS A O 1
ATOM 880 N N . VAL A 1 122 ? 7.427 0.489 2.507 1.00 96.62 122 VAL A N 1
ATOM 881 C CA . VAL A 1 122 ? 7.282 0.037 1.125 1.00 96.62 122 VAL A CA 1
ATOM 882 C C . VAL A 1 122 ? 8.648 0.093 0.465 1.00 96.62 122 VAL A C 1
ATOM 884 O O . VAL A 1 122 ? 9.253 1.166 0.368 1.00 96.62 122 VAL A O 1
ATOM 887 N N . ASP A 1 123 ? 9.131 -1.066 0.035 1.00 95.81 123 ASP A N 1
ATOM 888 C CA . ASP A 1 123 ? 10.394 -1.204 -0.677 1.00 95.81 123 ASP A CA 1
ATOM 889 C C . ASP A 1 123 ? 10.097 -1.116 -2.181 1.00 95.81 123 ASP A C 1
ATOM 891 O O . ASP A 1 123 ? 9.364 -1.944 -2.723 1.00 95.81 123 ASP A O 1
ATOM 895 N N . VAL A 1 124 ? 10.620 -0.093 -2.856 1.00 94.88 124 VAL A N 1
ATOM 896 C CA . VAL A 1 124 ? 10.417 0.127 -4.293 1.00 94.88 124 VAL A CA 1
ATOM 897 C C . VAL A 1 124 ? 11.767 0.083 -4.989 1.00 94.88 124 VAL A C 1
ATOM 899 O O . VAL A 1 124 ? 12.638 0.915 -4.736 1.00 94.88 124 VAL A O 1
ATOM 902 N N . TRP A 1 125 ? 11.946 -0.894 -5.871 1.00 94.25 125 TRP A N 1
ATOM 903 C CA . TRP A 1 125 ? 13.141 -1.009 -6.696 1.00 94.25 125 TRP A CA 1
ATOM 904 C C . TRP A 1 125 ? 12.873 -0.442 -8.088 1.00 94.25 125 TRP A C 1
ATOM 906 O O . TRP A 1 125 ? 12.052 -0.977 -8.836 1.00 94.25 125 TRP A O 1
ATOM 916 N N . GLU A 1 126 ? 13.596 0.619 -8.436 1.00 92.44 126 GLU A N 1
ATOM 917 C CA . GLU A 1 126 ? 13.540 1.254 -9.751 1.00 92.44 126 GLU A CA 1
ATOM 918 C C . GLU A 1 126 ? 14.508 0.541 -10.707 1.00 92.44 126 GLU A C 1
ATOM 920 O O . GLU A 1 126 ? 15.732 0.666 -10.564 1.00 92.44 126 GLU A O 1
ATOM 925 N N . ASN A 1 127 ? 13.984 -0.211 -11.685 1.00 85.69 127 ASN A N 1
ATOM 926 C CA . ASN A 1 127 ? 14.832 -0.963 -12.622 1.00 85.69 127 ASN A CA 1
ATOM 927 C C . ASN A 1 127 ? 15.479 -0.047 -13.672 1.00 85.69 127 ASN A C 1
ATOM 929 O O . ASN A 1 127 ? 16.650 -0.235 -14.029 1.00 85.69 127 ASN A O 1
ATOM 933 N N . TYR A 1 128 ? 14.745 0.977 -14.112 1.00 80.94 128 TYR A N 1
ATOM 934 C CA . TYR A 1 128 ? 15.151 1.908 -15.164 1.00 80.94 128 TYR A CA 1
ATOM 935 C C . TYR A 1 128 ? 14.910 3.356 -14.753 1.00 80.94 128 TYR A C 1
ATOM 937 O O . TYR A 1 128 ? 13.957 3.636 -14.054 1.00 80.94 128 TYR A O 1
ATOM 945 N N . SER A 1 129 ? 15.720 4.303 -15.225 1.00 67.56 129 SER A N 1
ATOM 946 C CA . SER A 1 129 ? 15.611 5.725 -14.852 1.00 67.56 129 SER A CA 1
ATOM 947 C C . SER A 1 129 ? 14.483 6.477 -15.589 1.00 67.56 129 SER A C 1
ATOM 949 O O . SER A 1 129 ? 14.731 7.539 -16.160 1.00 67.56 129 SER A O 1
ATOM 951 N N . TYR A 1 130 ? 13.257 5.943 -15.623 1.00 66.06 130 TYR A N 1
ATOM 952 C CA . TYR A 1 130 ? 12.156 6.495 -16.429 1.00 66.06 130 TYR A CA 1
ATOM 953 C C . TYR A 1 130 ? 10.923 6.845 -15.604 1.00 66.06 130 TYR A C 1
ATOM 955 O O . TYR A 1 130 ? 9.887 6.209 -15.751 1.00 66.06 130 TYR A O 1
ATOM 963 N N . GLY A 1 131 ? 10.997 7.902 -14.790 1.00 76.44 131 GLY A N 1
ATOM 964 C CA . GLY A 1 131 ? 9.802 8.592 -14.282 1.00 76.44 131 GLY A CA 1
ATOM 965 C C . GLY A 1 131 ? 8.752 7.699 -13.608 1.00 76.44 131 GLY A C 1
ATOM 966 O O . GLY A 1 131 ? 7.582 8.088 -13.567 1.00 76.44 131 GLY A O 1
ATOM 967 N N . SER A 1 132 ? 9.145 6.520 -13.110 1.00 90.88 132 SER A N 1
ATOM 968 C CA . SER A 1 132 ? 8.214 5.563 -12.536 1.00 90.88 132 SER A CA 1
ATOM 969 C C . SER A 1 132 ? 7.568 6.165 -11.303 1.00 90.88 132 SER A C 1
ATOM 971 O O . SER A 1 132 ? 8.133 7.041 -10.632 1.00 90.88 132 SER A O 1
ATOM 973 N N . ARG A 1 133 ? 6.352 5.715 -11.018 1.00 93.56 133 ARG A N 1
ATOM 974 C CA . ARG A 1 133 ? 5.562 6.248 -9.915 1.00 93.56 133 ARG A CA 1
ATOM 975 C C . ARG A 1 133 ? 4.647 5.199 -9.322 1.00 93.56 133 ARG A C 1
ATOM 977 O O . ARG A 1 133 ? 4.188 4.305 -10.030 1.00 93.56 133 ARG A O 1
ATOM 984 N N . VAL A 1 134 ? 4.345 5.372 -8.042 1.00 95.69 134 VAL A N 1
ATOM 985 C CA . VAL A 1 134 ? 3.329 4.601 -7.329 1.00 95.69 134 VAL A CA 1
ATOM 986 C C . VAL A 1 134 ? 2.305 5.573 -6.759 1.00 95.69 134 VAL A C 1
ATOM 988 O O . VAL A 1 134 ? 2.659 6.516 -6.051 1.00 95.69 134 VAL A O 1
ATOM 991 N N . THR A 1 135 ? 1.032 5.359 -7.070 1.00 96.38 135 THR A N 1
ATOM 992 C CA . THR A 1 135 ? -0.080 6.179 -6.578 1.00 96.38 135 THR A CA 1
ATOM 993 C C . THR A 1 135 ? -1.080 5.328 -5.812 1.00 96.38 135 THR A C 1
ATOM 995 O O . THR A 1 135 ? -1.274 4.155 -6.121 1.00 96.38 135 THR A O 1
ATOM 998 N N . VAL A 1 136 ? -1.706 5.921 -4.796 1.00 96.31 136 VAL A N 1
ATOM 999 C CA . VAL A 1 136 ? -2.828 5.310 -4.075 1.00 96.31 136 VAL A CA 1
ATOM 1000 C C . VAL A 1 1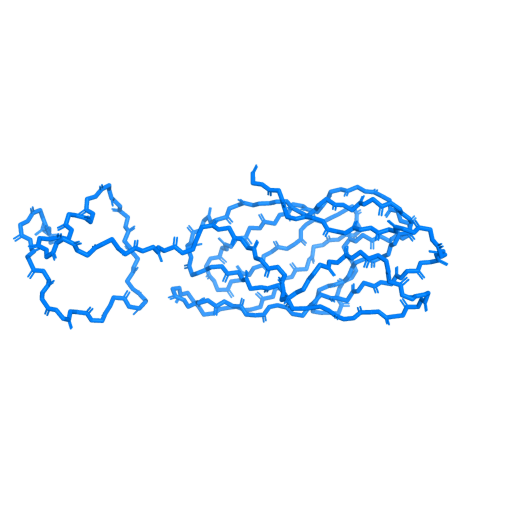36 ? -4.113 5.627 -4.835 1.00 96.31 136 VAL A C 1
ATOM 1002 O O . VAL A 1 136 ? -4.348 6.781 -5.190 1.00 96.31 136 VAL A O 1
ATOM 1005 N N . GLU A 1 137 ? -4.929 4.608 -5.074 1.00 95.00 137 GLU A N 1
ATOM 1006 C CA . GLU A 1 137 ? -6.243 4.687 -5.713 1.00 95.00 137 GLU A CA 1
ATOM 1007 C C . GLU A 1 137 ? -7.287 4.061 -4.776 1.00 95.00 137 GLU A C 1
ATOM 1009 O O . GLU A 1 137 ? -7.002 3.051 -4.133 1.00 95.00 137 GLU A O 1
ATOM 1014 N N . MET A 1 138 ? -8.470 4.673 -4.683 1.00 89.94 138 MET A N 1
ATOM 1015 C CA . MET A 1 138 ? -9.597 4.219 -3.851 1.00 89.94 138 MET A CA 1
ATOM 1016 C C . MET A 1 138 ? -10.657 3.529 -4.703 1.00 89.94 138 MET A C 1
ATOM 1018 O O . MET A 1 138 ? -10.874 4.000 -5.844 1.00 89.94 138 MET A O 1
#

Secondary structure (DSSP, 8-state):
---TT---SS---TT----SS----TTS-------S-EESS-EESPPSEEEEEEEEEPS-TT-EEEEEEEEEEEEEETTEEEEEEEEEEEEEEEETTEEEEEETTEEEEEE--TTS-EEEEEEEEESSSS--EEEEE-

InterPro domains:
  IPR001646 Pentapeptide repeat [PF00805] (3-20)

pLDDT: mean 82.5, std 19.0, range [41.38, 98.06]